Protein AF-A0AAV0F2N5-F1 (afdb_monomer)

Structure (mmCIF, N/CA/C/O backbone):
data_AF-A0AAV0F2N5-F1
#
_entry.id   AF-A0AAV0F2N5-F1
#
loop_
_atom_site.group_PDB
_atom_site.id
_atom_site.type_symbol
_atom_site.label_atom_id
_atom_site.label_alt_id
_atom_site.label_comp_id
_atom_site.label_asym_id
_atom_site.label_entity_id
_atom_site.label_seq_id
_atom_site.pdbx_PDB_ins_code
_atom_site.Cartn_x
_atom_site.Cartn_y
_atom_site.Cartn_z
_atom_site.occupancy
_atom_site.B_iso_or_equiv
_atom_site.auth_seq_id
_atom_site.auth_comp_id
_atom_site.auth_asym_id
_atom_site.auth_atom_id
_atom_site.pdbx_PDB_model_num
ATOM 1 N N . MET A 1 1 ? -23.973 -14.747 23.285 1.00 31.38 1 MET A N 1
ATOM 2 C CA . MET A 1 1 ? -24.236 -14.177 24.624 1.00 31.38 1 MET A CA 1
ATOM 3 C C . MET A 1 1 ? -24.373 -12.670 24.465 1.00 31.38 1 MET A C 1
ATOM 5 O O . MET A 1 1 ? -23.484 -12.065 23.882 1.00 31.38 1 MET A O 1
ATOM 9 N N . TYR A 1 2 ? -25.505 -12.085 24.864 1.00 28.89 2 TYR A N 1
ATOM 10 C CA . TYR A 1 2 ? -25.744 -10.640 24.770 1.00 28.89 2 TYR A CA 1
ATOM 11 C C . TYR A 1 2 ? -25.141 -9.953 26.000 1.00 28.89 2 TYR A C 1
ATOM 13 O O . TYR A 1 2 ? -25.656 -10.117 27.102 1.00 28.89 2 TYR A O 1
ATOM 21 N N . TYR A 1 3 ? -24.056 -9.198 25.829 1.00 32.59 3 TYR A N 1
ATOM 22 C CA . TYR A 1 3 ? -23.523 -8.345 26.891 1.00 32.59 3 TYR A CA 1
ATOM 23 C C . TYR A 1 3 ? -24.232 -6.991 26.832 1.00 32.59 3 TYR A C 1
ATOM 25 O O . TYR A 1 3 ? -23.901 -6.145 26.006 1.00 32.59 3 TYR A O 1
ATOM 33 N N . ASN A 1 4 ? -25.237 -6.808 27.687 1.00 35.31 4 ASN A N 1
ATOM 34 C CA . ASN A 1 4 ? -25.800 -5.496 27.990 1.00 35.31 4 ASN A CA 1
ATOM 35 C C . ASN A 1 4 ? -25.087 -4.953 29.230 1.00 35.31 4 ASN A C 1
ATOM 37 O O . ASN A 1 4 ? -25.303 -5.458 30.330 1.00 35.31 4 ASN A O 1
ATOM 41 N N . THR A 1 5 ? -24.260 -3.922 29.071 1.00 43.31 5 THR A N 1
ATOM 42 C CA . THR A 1 5 ? -23.718 -3.155 30.198 1.00 43.31 5 THR A CA 1
ATOM 43 C C . THR A 1 5 ? -24.236 -1.722 30.159 1.00 43.31 5 THR A C 1
ATOM 45 O O . THR A 1 5 ? -23.888 -0.916 29.301 1.00 43.31 5 THR A O 1
ATOM 48 N N . SER A 1 6 ? -25.143 -1.491 31.108 1.00 39.59 6 SER A N 1
ATOM 49 C CA . SER A 1 6 ? -25.582 -0.247 31.742 1.00 39.59 6 SER A CA 1
ATOM 50 C C . SER A 1 6 ? -25.021 1.082 31.214 1.00 39.59 6 SER A C 1
ATOM 52 O O . SER A 1 6 ? -23.840 1.418 31.299 1.00 39.59 6 SER A O 1
ATOM 54 N N . ASN A 1 7 ? -25.988 1.884 30.776 1.00 46.16 7 ASN A N 1
ATOM 55 C CA . ASN A 1 7 ? -25.926 3.272 30.358 1.00 46.16 7 ASN A CA 1
ATOM 56 C C . ASN A 1 7 ? -25.269 4.159 31.441 1.00 46.16 7 ASN A C 1
ATOM 58 O O . ASN A 1 7 ? -25.896 4.502 32.440 1.00 46.16 7 ASN A O 1
ATOM 62 N N . SER A 1 8 ? -24.004 4.543 31.262 1.00 43.34 8 SER A N 1
ATOM 63 C CA . SER A 1 8 ? -23.407 5.663 32.001 1.00 43.34 8 SER A CA 1
ATOM 64 C C . SER A 1 8 ? -22.513 6.478 31.068 1.00 43.34 8 SER A C 1
ATOM 66 O O . SER A 1 8 ? -21.747 5.915 30.288 1.00 43.34 8 SER A O 1
ATOM 68 N N . ALA A 1 9 ? -22.706 7.801 31.109 1.00 50.84 9 ALA A N 1
ATOM 69 C CA . ALA A 1 9 ? -22.245 8.820 30.164 1.00 50.84 9 ALA A CA 1
ATOM 70 C C . ALA A 1 9 ? -20.905 8.496 29.475 1.00 50.84 9 ALA A C 1
ATOM 72 O O . ALA A 1 9 ? -19.826 8.706 30.029 1.00 50.84 9 ALA A O 1
ATOM 73 N N . CYS A 1 10 ? -20.990 7.988 28.247 1.00 43.50 10 CYS A N 1
ATOM 74 C CA . CYS A 1 10 ? -19.844 7.640 27.420 1.00 43.50 10 CYS A CA 1
ATOM 75 C C . CYS A 1 10 ? -19.878 8.518 26.157 1.00 43.50 10 CYS A C 1
ATOM 77 O O . CYS A 1 10 ? -20.936 8.719 25.562 1.00 43.50 10 CYS A O 1
ATOM 79 N N . SER A 1 11 ? -18.741 9.127 25.813 1.00 49.44 11 SER A N 1
ATOM 80 C CA . SER A 1 11 ? -18.638 10.194 24.808 1.00 49.44 11 SER A CA 1
ATOM 81 C C . SER A 1 11 ? -19.068 9.725 23.412 1.00 49.44 11 SER A C 1
ATOM 83 O O . SER A 1 11 ? -18.770 8.600 23.014 1.00 49.44 11 SER A O 1
ATOM 85 N N . SER A 1 12 ? -19.679 10.626 22.632 1.00 49.00 12 SER A N 1
ATOM 86 C CA . SER A 1 12 ? -20.199 10.439 21.263 1.00 49.00 12 SER A CA 1
ATOM 87 C C . SER A 1 12 ? -19.147 10.122 20.185 1.00 49.00 12 SER A C 1
ATOM 89 O O . SER A 1 12 ? -19.408 10.301 18.993 1.00 49.00 12 SER A O 1
ATOM 91 N N . LYS A 1 13 ? -17.934 9.706 20.563 1.00 45.94 13 LYS A N 1
ATOM 92 C CA . LYS A 1 13 ? -16.862 9.370 19.624 1.00 45.94 13 LYS A CA 1
ATOM 93 C C . LYS A 1 13 ? -16.887 7.873 19.329 1.00 45.94 13 LYS A C 1
ATOM 95 O O . LYS A 1 13 ? -16.379 7.061 20.098 1.00 45.94 13 LYS A O 1
ATOM 100 N N . TRP A 1 14 ? -17.471 7.536 18.185 1.00 44.91 14 TRP A N 1
ATOM 101 C CA . TRP A 1 14 ? -17.672 6.165 17.723 1.00 44.91 14 TRP A CA 1
ATOM 102 C C . TRP A 1 14 ? -16.512 5.708 16.843 1.00 44.91 14 TRP A C 1
ATOM 104 O O . TRP A 1 14 ? -16.105 6.416 15.917 1.00 44.91 14 TRP A O 1
ATOM 114 N N . LYS A 1 15 ? -16.018 4.491 17.074 1.00 60.62 15 LYS A N 1
ATOM 115 C CA . LYS A 1 15 ? -15.136 3.804 16.124 1.00 60.62 15 LYS A CA 1
ATOM 116 C C . LYS A 1 15 ? -15.742 2.447 15.791 1.00 60.62 15 LYS A C 1
ATOM 118 O O . LYS A 1 15 ? -15.959 1.635 16.689 1.00 60.62 15 LYS A O 1
ATOM 123 N N . TYR A 1 16 ? -16.033 2.225 14.512 1.00 51.72 16 TYR A N 1
ATOM 124 C CA . TYR A 1 16 ? -16.569 0.965 14.007 1.00 51.72 16 TYR A CA 1
ATOM 125 C C . TYR A 1 16 ? -15.546 0.272 13.110 1.00 51.72 16 TYR A C 1
ATOM 127 O O . TYR A 1 16 ? -14.846 0.919 12.329 1.00 51.72 16 TYR A O 1
ATOM 135 N N . TYR A 1 17 ? -15.495 -1.052 13.202 1.00 66.31 17 TYR A N 1
ATOM 136 C CA . TYR A 1 17 ? -14.752 -1.903 12.280 1.00 66.31 17 TYR A CA 1
ATOM 137 C C . TYR A 1 17 ? -15.732 -2.875 11.638 1.00 66.31 17 TYR A C 1
ATOM 139 O O . TYR A 1 17 ? -16.568 -3.459 12.326 1.00 66.31 17 TYR A O 1
ATOM 147 N N . ASN A 1 18 ? -15.649 -3.022 10.321 1.00 65.81 18 ASN A N 1
ATOM 148 C CA . ASN A 1 18 ? -16.463 -3.949 9.551 1.00 65.81 18 ASN A CA 1
ATOM 149 C C . ASN A 1 18 ? -15.567 -4.809 8.661 1.00 65.81 18 ASN A C 1
ATOM 151 O O . ASN A 1 18 ? -14.427 -4.452 8.348 1.00 65.81 18 ASN A O 1
ATOM 155 N N . THR A 1 19 ? -16.097 -5.950 8.236 1.00 61.69 19 THR A N 1
ATOM 156 C CA . THR A 1 19 ? -15.550 -6.635 7.064 1.00 61.69 19 THR A CA 1
ATOM 157 C C . THR A 1 19 ? -15.843 -5.783 5.833 1.00 61.69 19 THR A C 1
ATOM 159 O O . THR A 1 19 ? -16.578 -4.803 5.919 1.00 61.69 19 THR A O 1
ATOM 162 N N . SER A 1 20 ? -15.245 -6.099 4.684 1.00 56.47 20 SER A N 1
ATOM 163 C CA . SER A 1 20 ? -15.373 -5.308 3.458 1.00 56.47 20 SER A CA 1
ATOM 164 C C . SER A 1 20 ? -16.838 -5.070 3.063 1.00 56.47 20 SER A C 1
ATOM 166 O O . SER A 1 20 ? -17.410 -5.844 2.303 1.00 56.47 20 SER A O 1
ATOM 168 N N . ASN A 1 21 ? -17.423 -3.981 3.559 1.00 46.66 21 ASN A N 1
ATOM 169 C CA . ASN A 1 21 ? -18.855 -3.751 3.501 1.00 46.66 21 ASN A CA 1
ATOM 170 C C . ASN A 1 21 ? -19.215 -3.033 2.197 1.00 46.66 21 ASN A C 1
ATOM 172 O O . ASN A 1 21 ? -18.554 -2.069 1.787 1.00 46.66 21 ASN A O 1
ATOM 176 N N . SER A 1 22 ? -20.243 -3.522 1.512 1.00 42.75 22 SER A N 1
ATOM 177 C CA . SER A 1 22 ? -20.828 -2.858 0.355 1.00 42.75 22 SER A CA 1
ATOM 178 C C . SER A 1 22 ? -21.694 -1.697 0.838 1.00 42.75 22 SER A C 1
ATOM 180 O O . SER A 1 22 ? -22.841 -1.891 1.224 1.00 42.75 22 SER A O 1
ATOM 182 N N . THR A 1 23 ? -21.190 -0.470 0.770 1.00 40.50 23 THR A N 1
ATOM 183 C CA . THR A 1 23 ? -22.070 0.699 0.666 1.00 40.50 23 THR A CA 1
ATOM 184 C C . THR A 1 23 ? -22.180 1.098 -0.800 1.00 40.50 23 THR A C 1
ATOM 186 O O . THR A 1 23 ? -21.688 2.133 -1.233 1.00 40.50 23 THR A O 1
ATOM 189 N N . CYS A 1 24 ? -22.829 0.249 -1.598 1.00 36.44 24 CYS A N 1
ATOM 190 C CA . CYS A 1 24 ? -23.551 0.726 -2.772 1.00 36.44 24 CYS A CA 1
ATOM 191 C C . CYS A 1 24 ? -24.990 1.018 -2.329 1.00 36.44 24 CYS A C 1
ATOM 193 O O . CYS A 1 24 ? -25.906 0.231 -2.544 1.00 36.44 24 CYS A O 1
ATOM 195 N N . GLY A 1 25 ? -25.191 2.157 -1.662 1.00 33.22 25 GLY A N 1
ATOM 196 C CA . GLY A 1 25 ? -26.532 2.727 -1.599 1.00 33.22 25 GLY A CA 1
ATOM 197 C C . GLY A 1 25 ? -26.927 3.088 -3.026 1.00 33.22 25 GLY A C 1
ATOM 198 O O . GLY A 1 25 ? -26.214 3.853 -3.677 1.00 33.22 25 GLY A O 1
ATOM 199 N N . ARG A 1 26 ? -28.008 2.494 -3.544 1.00 32.84 26 ARG A N 1
ATOM 200 C CA . ARG A 1 26 ? -28.635 2.981 -4.778 1.00 32.84 26 ARG A CA 1
ATOM 201 C C . ARG A 1 26 ? -28.897 4.481 -4.589 1.00 32.84 26 ARG A C 1
ATOM 203 O O . ARG A 1 26 ? -29.452 4.832 -3.546 1.00 32.84 26 ARG A O 1
ATOM 210 N N . PRO A 1 27 ? -28.520 5.373 -5.521 1.00 32.28 27 PRO A N 1
ATOM 211 C CA . PRO A 1 27 ? -29.061 6.718 -5.468 1.00 32.28 27 PRO A CA 1
ATOM 212 C C . PRO A 1 27 ? -30.575 6.589 -5.653 1.00 32.28 27 PRO A C 1
ATOM 214 O O . PRO A 1 27 ? -31.040 6.047 -6.656 1.00 32.28 27 PRO A O 1
ATOM 217 N N . TYR A 1 28 ? -31.329 7.024 -4.646 1.00 31.98 28 TYR A N 1
ATOM 218 C CA . TYR A 1 28 ? -32.739 7.346 -4.801 1.00 31.98 28 TYR A CA 1
ATOM 219 C C . TYR A 1 28 ? -32.837 8.319 -5.981 1.00 31.98 28 TYR A C 1
ATOM 221 O O . TYR A 1 28 ? -32.160 9.350 -5.994 1.00 31.98 28 TYR A O 1
ATOM 229 N N . GLN A 1 29 ? -33.566 7.924 -7.025 1.00 40.28 29 GLN A N 1
ATOM 230 C CA . GLN A 1 29 ? -33.727 8.735 -8.223 1.00 40.28 29 GLN A CA 1
ATOM 231 C C . GLN A 1 29 ? -34.483 10.007 -7.845 1.00 40.28 29 GLN A C 1
ATOM 233 O O . GLN A 1 29 ? -35.681 9.962 -7.591 1.00 40.28 29 GLN A O 1
ATOM 238 N N . HIS A 1 30 ? -33.791 11.144 -7.860 1.00 32.31 30 HIS A N 1
ATOM 239 C CA . HIS A 1 30 ? -34.428 12.400 -8.219 1.00 32.31 30 HIS A CA 1
ATOM 240 C C . HIS A 1 30 ? -34.017 12.743 -9.647 1.00 32.31 30 HIS A C 1
ATOM 242 O O . HIS A 1 30 ? -32.837 12.785 -9.992 1.00 32.31 30 HIS A O 1
ATOM 248 N N . VAL A 1 31 ? -35.043 12.888 -10.479 1.00 40.53 31 VAL A N 1
ATOM 249 C CA . VAL A 1 31 ? -34.988 13.262 -11.888 1.00 40.53 31 VAL A CA 1
ATOM 250 C C . VAL A 1 31 ? -34.363 14.654 -12.016 1.00 40.53 31 VAL A C 1
ATOM 252 O O . VAL A 1 31 ? -34.819 15.587 -11.363 1.00 40.53 31 VAL A O 1
ATOM 255 N N . GLY A 1 32 ? -33.354 14.790 -12.882 1.00 40.94 32 GLY A N 1
ATOM 256 C CA . GLY A 1 32 ? -32.856 16.084 -13.363 1.00 40.94 32 GLY A CA 1
ATOM 257 C C . GLY A 1 32 ? -31.346 16.296 -13.215 1.00 40.94 32 GLY A C 1
ATOM 258 O O . GLY A 1 32 ? -30.792 16.148 -12.135 1.00 40.94 32 GLY A O 1
ATOM 259 N N . ALA A 1 33 ? -30.721 16.722 -14.317 1.00 40.09 33 ALA A N 1
ATOM 260 C CA . ALA A 1 33 ? -29.313 17.094 -14.515 1.00 40.09 33 ALA A CA 1
ATOM 261 C C . ALA A 1 33 ? -28.302 15.943 -14.735 1.00 40.09 33 ALA A C 1
ATOM 263 O O . ALA A 1 33 ? -27.922 15.185 -13.840 1.00 40.09 33 ALA A O 1
ATOM 264 N N . SER A 1 34 ? -27.807 15.871 -15.975 1.00 49.28 34 SER A N 1
ATOM 265 C CA . SER A 1 34 ? -26.708 15.026 -16.447 1.00 49.28 34 SER A CA 1
ATOM 266 C C . SER A 1 34 ? -25.392 15.366 -15.736 1.00 49.28 34 SER A C 1
ATOM 268 O O . SER A 1 34 ? -24.585 16.158 -16.221 1.00 49.28 34 SER A O 1
ATOM 270 N N . SER A 1 35 ? -25.168 14.768 -14.568 1.00 54.59 35 SER A N 1
ATOM 271 C CA . SER A 1 35 ? -23.860 14.785 -13.910 1.00 54.59 35 SER A CA 1
ATOM 272 C C . SER A 1 35 ? -22.907 13.788 -14.589 1.00 54.59 35 SER A C 1
ATOM 274 O O . SER A 1 35 ? -23.356 12.736 -15.056 1.00 54.59 35 SER A O 1
ATOM 276 N N . PRO A 1 36 ? -21.591 14.081 -14.666 1.00 47.50 36 PRO A N 1
ATOM 277 C CA . PRO A 1 36 ? -20.625 13.160 -15.250 1.00 47.50 36 PRO A CA 1
ATOM 278 C C . PRO A 1 36 ? -20.712 11.828 -14.510 1.00 47.50 36 PRO A C 1
ATOM 280 O O . PRO A 1 36 ? -20.547 11.774 -13.289 1.00 47.50 36 PRO A O 1
ATOM 283 N N . THR A 1 37 ? -20.998 10.755 -15.251 1.00 53.56 37 THR A N 1
ATOM 284 C CA . THR A 1 37 ? -21.144 9.400 -14.716 1.00 53.56 37 THR A CA 1
ATOM 285 C C . THR A 1 37 ? -19.918 9.053 -13.880 1.00 53.56 37 THR A C 1
ATOM 287 O O . THR A 1 37 ? -18.842 8.758 -14.410 1.00 53.56 37 THR A O 1
ATOM 290 N N . LYS A 1 38 ? -20.064 9.109 -12.550 1.00 55.34 38 LYS A N 1
ATOM 291 C CA . LYS A 1 38 ? -19.033 8.651 -11.620 1.00 55.34 38 LYS A CA 1
ATOM 292 C C . LYS A 1 38 ? -18.766 7.194 -11.962 1.00 55.34 38 LYS A C 1
ATOM 294 O O . LYS A 1 38 ? -19.678 6.373 -11.939 1.00 55.34 38 LYS A O 1
ATOM 299 N N . ARG A 1 39 ? -17.518 6.873 -12.305 1.00 53.12 39 ARG A N 1
ATOM 300 C CA . ARG A 1 39 ? -17.106 5.503 -12.609 1.00 53.12 39 ARG A CA 1
ATOM 301 C C . ARG A 1 39 ? -17.292 4.664 -11.340 1.00 53.12 39 ARG A C 1
ATOM 303 O O . ARG A 1 39 ? -16.434 4.667 -10.458 1.00 53.12 39 ARG A O 1
ATOM 310 N N . CYS A 1 40 ? -18.437 3.998 -11.215 1.00 52.06 40 CYS A N 1
ATOM 311 C CA . CYS A 1 40 ? -18.724 3.125 -10.089 1.00 52.06 40 CYS A CA 1
ATOM 312 C C . CYS A 1 40 ? -17.792 1.920 -10.171 1.00 52.06 40 CYS A C 1
ATOM 314 O O . CYS A 1 40 ? -17.862 1.111 -11.094 1.00 52.06 40 CYS A O 1
ATOM 316 N N . ARG A 1 41 ? -16.882 1.807 -9.203 1.00 52.34 41 ARG A N 1
ATOM 317 C CA . ARG A 1 41 ? -16.081 0.598 -9.043 1.00 52.34 41 ARG A CA 1
ATOM 318 C C . ARG A 1 41 ? -17.039 -0.524 -8.657 1.00 52.34 41 ARG A C 1
ATOM 320 O O . ARG A 1 41 ?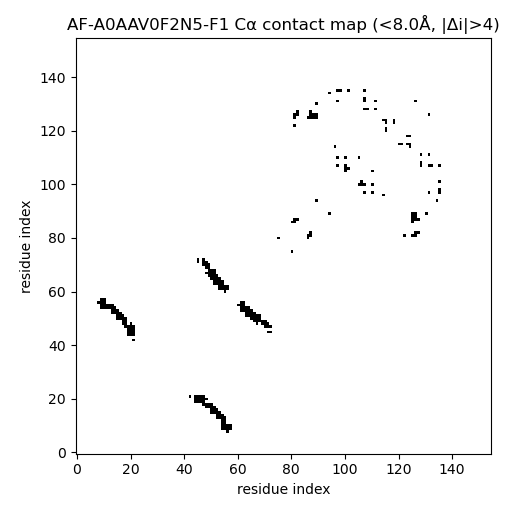 -17.605 -0.472 -7.568 1.00 52.34 41 ARG A O 1
ATOM 327 N N . VAL A 1 42 ? -17.197 -1.520 -9.528 1.00 47.53 42 VAL A N 1
ATOM 328 C CA . VAL A 1 42 ? -17.927 -2.752 -9.209 1.00 47.53 42 VAL A CA 1
ATOM 329 C C . VAL A 1 42 ? -17.280 -3.332 -7.956 1.00 47.53 42 VAL A C 1
ATOM 331 O O . VAL A 1 42 ? -16.092 -3.667 -7.944 1.00 47.53 42 VAL A O 1
ATOM 334 N N . SER A 1 43 ? -18.003 -3.304 -6.841 1.00 56.06 43 SER A N 1
ATOM 335 C CA . SER A 1 43 ? -17.474 -3.806 -5.586 1.00 56.06 43 SER A CA 1
ATOM 336 C C . SER A 1 43 ? -17.780 -5.291 -5.498 1.00 56.06 43 SER A C 1
ATOM 338 O O . SER A 1 43 ? -18.932 -5.648 -5.284 1.00 56.06 43 SER A O 1
ATOM 340 N N . ASN A 1 44 ? -16.752 -6.140 -5.539 1.00 56.66 44 ASN A N 1
ATOM 341 C CA . ASN A 1 44 ? -16.842 -7.558 -5.148 1.00 56.66 44 ASN A CA 1
ATOM 342 C C . ASN A 1 44 ? -17.038 -7.720 -3.623 1.00 56.66 44 ASN A C 1
ATOM 344 O O . ASN A 1 44 ? -16.537 -8.660 -3.014 1.00 56.66 44 ASN A O 1
ATOM 348 N N . ARG A 1 45 ? -17.668 -6.740 -2.970 1.00 64.12 45 ARG A N 1
ATOM 349 C CA . ARG A 1 45 ? -17.841 -6.697 -1.523 1.00 64.12 45 ARG A CA 1
ATOM 350 C C . ARG A 1 45 ? -19.101 -7.470 -1.176 1.00 64.12 45 ARG A C 1
ATOM 352 O O . ARG A 1 45 ? -20.191 -7.084 -1.580 1.00 64.12 45 ARG A O 1
ATOM 359 N N . ILE A 1 46 ? -18.914 -8.569 -0.456 1.00 66.69 46 ILE A N 1
ATOM 360 C CA . ILE A 1 46 ? -19.981 -9.395 0.097 1.00 66.69 46 ILE A CA 1
ATOM 361 C C . ILE A 1 46 ? -20.651 -8.531 1.165 1.00 66.69 46 ILE A C 1
ATOM 363 O O . ILE A 1 46 ? -19.956 -8.061 2.062 1.00 66.69 46 ILE A O 1
ATOM 367 N N . GLY A 1 47 ? -21.949 -8.244 1.037 1.00 75.94 47 GLY A N 1
ATOM 368 C CA . GLY A 1 47 ? -22.716 -7.384 1.950 1.00 75.94 47 GLY A CA 1
ATOM 369 C C . GLY A 1 47 ? -22.855 -7.985 3.350 1.00 75.94 47 GLY A C 1
ATOM 370 O O . GLY A 1 47 ? -23.940 -8.377 3.774 1.00 75.94 47 GLY A O 1
ATOM 371 N N . CYS A 1 48 ? -21.731 -8.136 4.036 1.00 82.50 48 CYS A N 1
ATOM 372 C CA . CYS A 1 48 ? -21.584 -8.768 5.328 1.00 82.50 48 CYS A CA 1
ATOM 373 C C . CYS A 1 48 ? -21.866 -7.748 6.426 1.00 82.50 48 CYS A C 1
ATOM 375 O O . CYS A 1 48 ? -21.358 -6.626 6.406 1.00 82.50 48 CYS A O 1
ATOM 377 N N . LYS A 1 49 ? -22.703 -8.144 7.385 1.00 83.75 49 LYS A N 1
ATOM 378 C CA . LYS A 1 49 ? -23.173 -7.266 8.463 1.00 83.75 49 LYS A CA 1
ATOM 379 C C . LYS A 1 49 ? -22.282 -7.305 9.709 1.00 83.75 49 LYS A C 1
ATOM 381 O O . LYS A 1 49 ? -22.583 -6.595 10.665 1.00 83.75 49 LYS A O 1
ATOM 386 N N . VAL A 1 50 ? -21.192 -8.081 9.685 1.00 86.19 50 VAL A N 1
ATOM 387 C CA . VAL A 1 50 ? 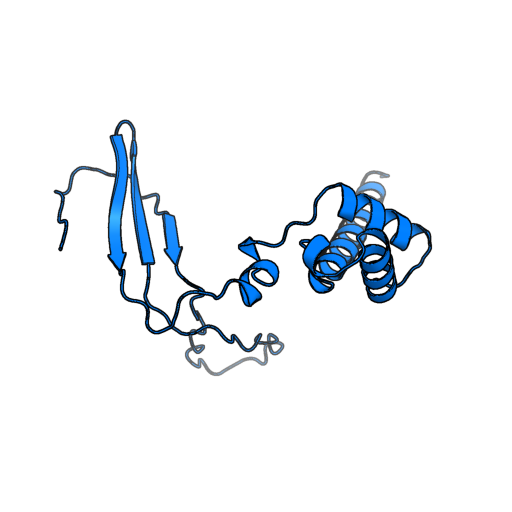-20.234 -8.165 10.793 1.00 86.19 50 VAL A CA 1
ATOM 388 C C . VAL A 1 50 ? -19.686 -6.794 11.129 1.00 86.19 50 VAL A C 1
ATOM 390 O O . VAL A 1 50 ? -19.188 -6.064 10.262 1.00 86.19 50 VAL A O 1
ATOM 393 N N . ARG A 1 51 ? -19.768 -6.460 12.413 1.00 86.44 51 ARG A N 1
ATOM 394 C CA . ARG A 1 51 ? -19.295 -5.189 12.940 1.00 86.44 51 ARG A CA 1
ATOM 395 C C . ARG A 1 51 ? -18.939 -5.308 14.408 1.00 86.44 51 ARG A C 1
ATOM 397 O O . ARG A 1 51 ? -19.617 -5.998 15.162 1.00 86.44 51 ARG A O 1
ATOM 404 N N . ILE A 1 52 ? -17.934 -4.549 14.813 1.00 89.00 52 ILE A N 1
ATOM 405 C CA . ILE A 1 52 ? -17.672 -4.250 16.216 1.00 89.00 52 ILE A CA 1
ATOM 406 C C . ILE A 1 52 ? -17.604 -2.734 16.391 1.00 89.00 52 ILE A C 1
ATOM 408 O O . ILE A 1 52 ? -16.938 -2.037 15.618 1.00 89.00 52 ILE A O 1
ATOM 412 N N . SER A 1 53 ? -18.330 -2.233 17.382 1.00 86.06 53 S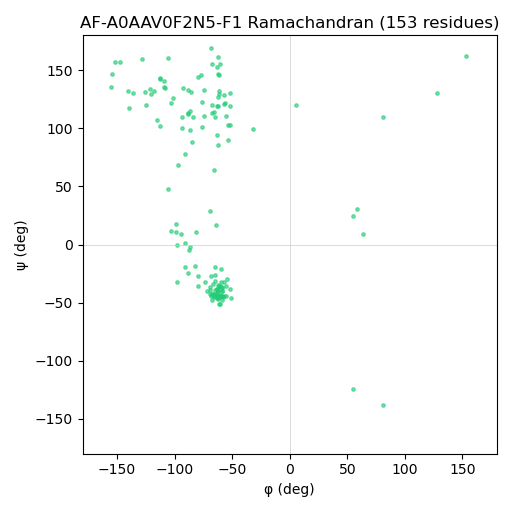ER A N 1
ATOM 413 C CA . SER A 1 53 ? -18.444 -0.814 17.706 1.00 86.06 53 SER A CA 1
ATOM 414 C C . SER A 1 53 ? -17.961 -0.577 19.126 1.00 86.06 53 SER A C 1
ATOM 416 O O . SER A 1 53 ? -18.422 -1.239 20.058 1.00 86.06 53 SER A O 1
ATOM 418 N N . PHE A 1 54 ? -17.068 0.396 19.283 1.00 86.94 54 PHE A N 1
ATOM 419 C CA . PHE A 1 54 ? -16.528 0.806 20.574 1.00 86.94 54 PHE A CA 1
ATOM 420 C C . PHE A 1 54 ? -16.995 2.213 20.935 1.00 86.94 54 PHE A C 1
ATOM 422 O O . PHE A 1 54 ? -17.014 3.099 20.074 1.00 86.94 54 PHE A O 1
ATOM 429 N N . ASN A 1 55 ? -17.260 2.415 22.223 1.00 85.31 55 ASN A N 1
ATOM 430 C CA . ASN A 1 55 ? -17.483 3.720 22.827 1.00 85.31 55 ASN A CA 1
ATOM 431 C C . ASN A 1 55 ? -16.295 4.079 23.710 1.00 85.31 55 ASN A C 1
ATOM 433 O O . ASN A 1 55 ? -15.806 3.245 24.473 1.00 85.31 55 ASN A O 1
ATOM 437 N N . PHE A 1 56 ? -15.832 5.322 23.614 1.00 84.75 56 PHE A N 1
ATOM 438 C CA . PHE A 1 56 ? -14.755 5.820 24.460 1.00 84.75 56 PHE A CA 1
ATOM 439 C C . PHE A 1 56 ? -15.313 6.413 25.760 1.00 84.75 56 PHE A C 1
ATOM 441 O O . PHE A 1 56 ? -15.960 7.464 25.752 1.00 84.75 56 PHE A O 1
ATOM 448 N N . CYS A 1 57 ? -15.034 5.755 26.884 1.00 85.69 57 CYS A N 1
ATOM 449 C CA . CYS A 1 57 ? -15.524 6.117 28.214 1.00 85.69 57 CYS A CA 1
ATOM 450 C C . CYS A 1 57 ? -14.411 6.745 29.076 1.00 85.69 57 CYS A C 1
ATOM 452 O O . CYS A 1 57 ? -14.203 6.377 30.236 1.00 85.69 57 CYS A O 1
ATOM 454 N N . GLY A 1 58 ? -13.677 7.709 28.507 1.00 82.56 58 GLY A N 1
ATOM 455 C CA . GLY A 1 58 ? -12.708 8.539 29.231 1.00 82.56 58 GLY A CA 1
ATOM 456 C C . GLY A 1 58 ? -11.655 7.721 29.988 1.00 82.56 58 GLY A C 1
ATOM 457 O O . GLY A 1 58 ? -10.981 6.876 29.402 1.00 82.56 58 GLY A O 1
ATOM 458 N N . ARG A 1 59 ? -11.532 7.946 31.309 1.00 80.00 59 ARG A N 1
ATOM 459 C CA . ARG A 1 59 ? -10.568 7.239 32.184 1.00 80.00 59 ARG A CA 1
ATOM 460 C C . ARG A 1 59 ? -10.753 5.719 32.223 1.00 80.00 59 ARG A C 1
ATOM 462 O O . ARG A 1 59 ? -9.815 5.022 32.584 1.00 80.00 59 ARG A O 1
ATOM 469 N N . ARG A 1 60 ? -11.935 5.204 31.866 1.00 81.69 60 ARG A N 1
ATOM 470 C CA . ARG A 1 60 ? -12.226 3.760 31.854 1.00 81.69 60 ARG A CA 1
ATOM 471 C C . ARG A 1 60 ? -11.836 3.075 30.538 1.00 81.69 60 ARG A C 1
ATOM 473 O O . ARG A 1 60 ? -11.982 1.865 30.426 1.00 81.69 60 ARG A O 1
ATOM 480 N N . GLY A 1 61 ? -11.336 3.820 29.550 1.00 85.25 61 GLY A N 1
ATOM 481 C CA . GLY A 1 61 ? -10.927 3.264 28.261 1.00 85.25 61 GLY A CA 1
ATOM 482 C C . GLY A 1 61 ? -12.104 3.051 27.307 1.00 85.25 61 GLY A C 1
ATOM 483 O O . GLY A 1 61 ? -12.958 3.927 27.174 1.00 85.25 61 GLY A O 1
ATOM 484 N N . TYR A 1 62 ? -12.126 1.920 26.598 1.00 87.38 62 TYR A N 1
ATOM 485 C CA . TYR A 1 62 ? -13.135 1.612 25.580 1.00 87.38 62 TYR A CA 1
ATOM 486 C C . TYR A 1 62 ? -14.105 0.531 26.058 1.00 87.38 62 TYR A C 1
ATOM 488 O O . TYR A 1 62 ? -13.676 -0.518 26.531 1.00 87.38 62 TYR A O 1
ATOM 496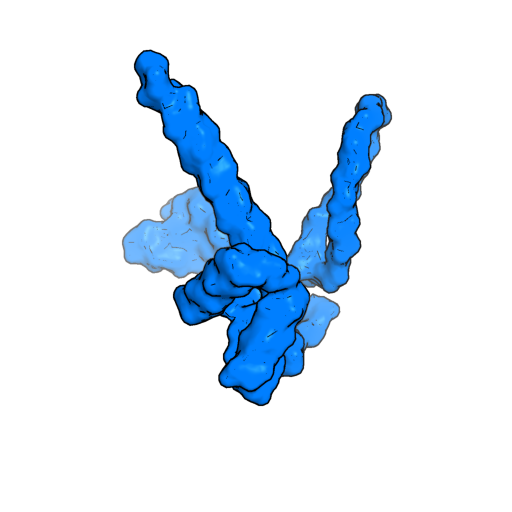 N N . SER A 1 63 ? -15.399 0.755 25.844 1.00 86.19 63 SER A N 1
ATOM 497 C CA . SER A 1 63 ? -16.455 -0.239 26.060 1.00 86.19 63 SER A CA 1
ATOM 498 C C . SER A 1 63 ? -17.017 -0.705 24.720 1.00 86.19 63 SER A C 1
ATOM 500 O O . SER A 1 63 ? -17.195 0.101 23.806 1.00 86.19 63 SER A O 1
ATOM 502 N N . ILE A 1 64 ? -17.314 -1.997 24.582 1.00 86.12 64 ILE A N 1
ATOM 503 C CA . ILE A 1 64 ? -17.978 -2.530 23.385 1.00 86.12 64 ILE A CA 1
ATOM 504 C C . ILE A 1 64 ? -19.462 -2.156 23.457 1.00 86.12 64 ILE A C 1
ATOM 506 O O . ILE A 1 64 ? -20.139 -2.492 24.421 1.00 86.12 64 ILE A O 1
ATOM 510 N N . PHE A 1 65 ? -19.960 -1.456 22.439 1.00 84.69 65 PHE A N 1
ATOM 511 C CA . PHE A 1 65 ? -21.359 -1.022 22.341 1.00 84.69 65 PHE A CA 1
ATOM 512 C C . PHE A 1 65 ? -22.207 -1.944 21.466 1.00 84.69 65 PHE A C 1
ATOM 514 O O . PHE A 1 65 ? -23.402 -2.108 21.685 1.00 84.69 65 PHE A O 1
ATOM 521 N N . GLY A 1 66 ? -21.597 -2.538 20.443 1.00 84.00 66 GLY A N 1
ATOM 522 C CA . GLY A 1 66 ? -22.295 -3.429 19.530 1.00 84.00 66 GLY A CA 1
ATOM 523 C C . GLY A 1 66 ? -21.329 -4.399 18.886 1.00 84.00 66 GLY A C 1
ATOM 524 O O . GLY A 1 66 ? -20.254 -3.998 18.439 1.00 84.00 66 GLY A O 1
ATOM 525 N N . PHE A 1 67 ? -21.725 -5.665 18.833 1.00 88.56 67 PHE A N 1
ATOM 526 C CA . PHE A 1 67 ? -20.940 -6.733 18.239 1.00 88.56 67 PHE A CA 1
ATOM 527 C C . PHE A 1 67 ? -21.854 -7.665 17.442 1.00 88.56 67 PHE A C 1
ATOM 529 O O . PHE A 1 67 ? -22.770 -8.266 17.995 1.00 88.56 67 PHE A O 1
ATOM 536 N N . GLU A 1 68 ? -21.613 -7.746 16.137 1.00 87.50 68 GLU A N 1
ATOM 537 C CA . GLU A 1 68 ? -22.217 -8.723 15.235 1.00 87.50 68 GLU A CA 1
ATOM 538 C C . GLU A 1 68 ? -21.097 -9.645 14.759 1.00 87.50 68 GLU A C 1
ATOM 540 O O . GLU A 1 68 ? -20.295 -9.257 13.911 1.00 87.50 68 GLU A O 1
ATOM 545 N N . GLU A 1 69 ? -21.026 -10.842 15.333 1.00 85.00 69 GLU A N 1
ATOM 546 C CA . GLU A 1 69 ? -19.966 -11.819 15.058 1.00 85.00 69 GLU A CA 1
ATOM 547 C C . GLU A 1 69 ? -20.197 -12.596 13.753 1.00 85.00 69 GLU A C 1
ATOM 549 O O . GLU A 1 69 ? -19.258 -13.067 13.113 1.00 85.00 69 GLU A O 1
ATOM 554 N N . ARG A 1 70 ? -21.460 -12.752 13.339 1.00 85.94 70 ARG A N 1
ATOM 555 C CA . ARG A 1 70 ? -21.845 -13.692 12.281 1.00 85.94 70 ARG A CA 1
ATOM 556 C C . ARG A 1 70 ? -21.458 -13.213 10.887 1.00 85.94 70 ARG A C 1
ATOM 558 O O . ARG A 1 70 ? -22.082 -12.315 10.322 1.00 85.94 70 ARG A O 1
ATOM 565 N N . HIS A 1 71 ? -20.489 -13.897 10.288 1.00 84.69 71 HIS A N 1
ATOM 566 C CA . HIS A 1 71 ? -20.126 -13.731 8.884 1.00 84.69 71 HIS A CA 1
ATOM 567 C C . HIS A 1 71 ? -21.085 -14.488 7.956 1.00 84.69 71 HIS A C 1
ATOM 569 O O . HIS A 1 71 ? -21.503 -15.602 8.251 1.00 84.69 71 HIS A O 1
ATOM 575 N N . ASN A 1 72 ? -21.373 -13.914 6.785 1.00 85.31 72 ASN A N 1
ATOM 576 C CA . ASN A 1 72 ? -22.062 -14.599 5.681 1.00 85.31 72 ASN A CA 1
ATOM 577 C C . ASN A 1 72 ? -21.089 -15.111 4.600 1.00 85.31 72 ASN A C 1
ATOM 579 O O . ASN A 1 72 ? -21.491 -15.372 3.470 1.00 85.31 72 ASN A O 1
ATOM 583 N N . HIS A 1 73 ? -19.801 -15.209 4.934 1.00 82.50 73 HIS A N 1
ATOM 584 C CA . HIS A 1 73 ? -18.727 -15.654 4.052 1.00 82.50 73 HIS A CA 1
ATOM 585 C C . HIS A 1 73 ? -17.596 -16.289 4.875 1.00 82.50 73 HIS A C 1
ATOM 587 O O . HIS A 1 73 ? -17.445 -15.954 6.053 1.00 82.50 73 HIS A O 1
ATOM 593 N N . PRO A 1 74 ? -16.759 -17.154 4.276 1.00 81.50 74 PRO A N 1
ATOM 594 C CA . PRO A 1 74 ? -15.560 -17.650 4.941 1.00 81.50 74 PRO A CA 1
ATOM 595 C C . PRO A 1 74 ? -14.580 -16.508 5.241 1.00 81.50 74 PRO A C 1
ATOM 597 O O . PRO A 1 74 ? -14.545 -15.487 4.543 1.00 81.50 74 PRO A O 1
ATOM 600 N N . MET A 1 75 ? -13.756 -16.678 6.276 1.00 81.81 75 MET A N 1
ATOM 601 C CA . MET A 1 75 ? -12.634 -15.771 6.518 1.00 81.81 75 MET A CA 1
ATOM 602 C C . MET A 1 75 ? -11.657 -15.793 5.335 1.00 81.81 75 MET A C 1
ATOM 604 O O . MET A 1 75 ? -11.596 -16.750 4.565 1.00 81.81 75 MET A O 1
ATOM 608 N N . SER A 1 76 ? -10.899 -14.708 5.168 1.00 80.56 76 SER A N 1
ATOM 609 C CA . SER A 1 76 ? -9.918 -14.616 4.085 1.00 80.56 76 SER A CA 1
ATOM 610 C C . SER A 1 76 ? -8.847 -15.694 4.232 1.00 80.56 76 SER A C 1
ATOM 612 O O . SER A 1 76 ? -8.206 -15.794 5.278 1.00 80.56 76 SER A O 1
ATOM 614 N N . SER A 1 77 ? -8.637 -16.464 3.166 1.00 83.19 77 SER A N 1
ATOM 615 C CA . SER A 1 77 ? -7.578 -17.467 3.105 1.00 83.19 77 SER A CA 1
ATOM 616 C C . SER A 1 77 ? -6.192 -16.823 3.090 1.00 83.19 77 SER A C 1
ATOM 618 O O . SER A 1 77 ? -6.022 -15.684 2.638 1.00 83.19 77 SER A O 1
ATOM 620 N N . ASP A 1 78 ? -5.183 -17.574 3.536 1.00 81.06 78 ASP A N 1
ATOM 621 C CA . ASP A 1 78 ? -3.788 -17.119 3.578 1.00 81.06 78 ASP A CA 1
ATOM 622 C C . ASP A 1 78 ? -3.259 -16.681 2.212 1.00 81.06 78 ASP A C 1
ATOM 624 O O . ASP A 1 78 ? -2.505 -15.718 2.119 1.00 81.06 78 ASP A O 1
ATOM 628 N N . LEU A 1 79 ? -3.739 -17.308 1.138 1.00 79.81 79 LEU A N 1
ATOM 629 C CA . LEU A 1 79 ? -3.355 -16.979 -0.235 1.00 79.81 79 LEU A CA 1
ATOM 630 C C . LEU A 1 79 ? -3.793 -15.569 -0.654 1.00 79.81 79 LEU A C 1
ATOM 632 O O . LEU A 1 79 ? -3.123 -14.917 -1.454 1.00 79.81 79 LEU A O 1
ATOM 636 N N . VAL A 1 80 ? -4.917 -15.082 -0.121 1.00 79.12 80 VAL A N 1
ATOM 637 C CA . VAL A 1 80 ? -5.466 -13.762 -0.466 1.00 79.12 80 VAL A CA 1
ATOM 638 C C . VAL A 1 80 ? -4.931 -12.677 0.469 1.00 79.12 80 VAL A C 1
ATOM 640 O O . VAL A 1 80 ? -4.935 -11.500 0.098 1.00 79.12 80 VAL A O 1
ATOM 643 N N . LYS A 1 81 ? -4.406 -13.041 1.650 1.00 81.69 81 LYS A N 1
ATOM 644 C CA . LYS A 1 81 ? -3.885 -12.084 2.640 1.00 81.69 81 LYS A CA 1
ATOM 645 C C . LYS A 1 81 ? -2.882 -11.083 2.045 1.00 81.69 81 LYS A C 1
ATOM 647 O O . LYS A 1 81 ? -3.099 -9.898 2.288 1.00 81.69 81 LYS A O 1
ATOM 652 N N . PRO A 1 82 ? -1.878 -11.462 1.231 1.00 77.50 82 PRO A N 1
ATOM 653 C CA . PRO A 1 82 ? -0.931 -10.503 0.645 1.00 77.50 82 PRO A CA 1
ATOM 654 C C . PRO A 1 82 ? -1.563 -9.510 -0.346 1.00 77.50 82 PRO A C 1
ATOM 656 O O . PRO A 1 82 ? -0.999 -8.459 -0.639 1.00 77.50 82 PRO A O 1
ATOM 659 N N . ILE A 1 83 ? -2.742 -9.831 -0.884 1.00 77.31 83 ILE A N 1
ATOM 660 C CA . ILE A 1 83 ? -3.460 -9.020 -1.879 1.00 77.31 83 ILE A CA 1
ATOM 661 C C . ILE A 1 83 ? -4.368 -7.991 -1.181 1.00 77.31 83 ILE A C 1
ATOM 663 O O . ILE A 1 83 ? -4.691 -6.932 -1.735 1.00 77.31 83 ILE A O 1
ATOM 667 N N . LEU A 1 84 ? -4.784 -8.265 0.060 1.00 82.00 84 LEU A N 1
ATOM 668 C CA . LEU A 1 84 ? -5.637 -7.369 0.834 1.00 82.00 84 LEU A CA 1
ATOM 669 C C . LEU A 1 84 ? -4.942 -6.028 1.065 1.00 82.00 84 LEU A C 1
ATOM 671 O O . LEU A 1 84 ? -3.802 -5.963 1.503 1.00 82.00 84 LEU A O 1
ATOM 675 N N . LYS A 1 85 ? -5.654 -4.922 0.813 1.00 82.06 85 LYS A N 1
ATOM 676 C CA . LYS A 1 85 ? -5.102 -3.564 0.970 1.00 82.06 85 LYS A CA 1
ATOM 677 C C . LYS A 1 85 ? -4.531 -3.305 2.369 1.00 82.06 85 LYS A C 1
ATOM 679 O O . LYS A 1 85 ? -3.537 -2.608 2.468 1.00 82.06 85 LYS A O 1
ATOM 684 N N . VAL A 1 86 ? -5.148 -3.861 3.412 1.00 81.12 86 VAL A N 1
ATOM 685 C CA . VAL A 1 86 ? -4.693 -3.703 4.804 1.00 81.12 86 VAL A CA 1
ATOM 686 C C . VAL A 1 86 ? -3.324 -4.343 5.062 1.00 81.12 86 VAL A C 1
ATOM 688 O O . VAL A 1 86 ? -2.590 -3.865 5.913 1.00 81.12 86 VAL A O 1
ATOM 691 N N . ASN A 1 87 ? -2.958 -5.364 4.284 1.00 81.75 87 ASN A N 1
ATOM 692 C CA . ASN A 1 87 ? -1.694 -6.085 4.423 1.00 81.75 87 ASN A CA 1
ATOM 693 C C . ASN A 1 87 ? -0.624 -5.604 3.433 1.00 81.75 87 ASN A C 1
ATOM 695 O O . ASN A 1 87 ? 0.476 -6.146 3.415 1.00 81.75 87 ASN A O 1
ATOM 699 N N . ARG A 1 88 ? -0.946 -4.620 2.582 1.00 88.12 88 ARG A N 1
ATOM 700 C CA . ARG A 1 88 ? -0.017 -4.047 1.604 1.00 88.12 88 ARG A CA 1
ATOM 701 C C . ARG A 1 88 ? 0.507 -2.719 2.125 1.00 88.12 88 ARG A C 1
ATOM 703 O O . ARG A 1 88 ? -0.282 -1.820 2.413 1.00 88.12 88 ARG A O 1
ATOM 710 N N . SER A 1 89 ? 1.824 -2.570 2.182 1.00 83.75 89 SER A N 1
ATOM 711 C CA . SER A 1 89 ? 2.478 -1.335 2.624 1.00 83.75 89 SER A CA 1
ATOM 712 C C . SER A 1 89 ? 3.634 -0.976 1.701 1.00 83.75 89 SER A C 1
ATOM 714 O O . SER A 1 89 ? 4.504 -1.801 1.432 1.00 83.75 89 SER A O 1
ATOM 716 N N . LEU A 1 90 ? 3.669 0.277 1.242 1.00 88.88 90 LEU A N 1
ATOM 717 C CA . LEU A 1 90 ? 4.814 0.824 0.515 1.00 88.88 90 LEU A CA 1
ATOM 718 C C . LEU A 1 90 ? 5.857 1.344 1.501 1.00 88.88 90 LEU A C 1
ATOM 720 O O . LEU A 1 90 ? 5.849 2.520 1.866 1.00 88.88 90 LEU A O 1
ATOM 724 N N . ASP A 1 91 ? 6.750 0.447 1.907 1.00 89.44 91 ASP A N 1
ATOM 725 C CA . ASP A 1 91 ? 7.910 0.804 2.722 1.00 89.44 91 ASP A CA 1
ATOM 726 C C . ASP A 1 91 ? 8.865 1.784 2.000 1.00 89.44 91 ASP A C 1
ATOM 728 O O . ASP A 1 91 ? 8.851 1.907 0.770 1.00 89.44 91 ASP A O 1
ATOM 732 N N . ILE A 1 92 ? 9.724 2.460 2.764 1.00 91.62 92 ILE A N 1
ATOM 733 C CA . ILE A 1 92 ? 10.737 3.414 2.294 1.00 91.62 92 ILE A CA 1
ATOM 734 C C . ILE A 1 92 ? 11.604 2.806 1.180 1.00 91.62 92 ILE A C 1
ATOM 736 O O . ILE A 1 92 ? 11.922 3.498 0.206 1.00 91.62 92 ILE A O 1
ATOM 740 N N . GLY A 1 93 ? 11.951 1.515 1.274 1.00 92.00 93 GLY A N 1
ATOM 741 C CA . GLY A 1 93 ? 12.694 0.815 0.220 1.00 92.00 93 GLY A CA 1
ATOM 742 C C . GLY A 1 93 ? 11.970 0.833 -1.133 1.00 92.00 93 GLY A C 1
ATOM 743 O O . GLY A 1 93 ? 12.566 1.169 -2.160 1.00 92.00 93 GLY A O 1
ATOM 744 N N . HIS A 1 94 ? 10.658 0.576 -1.130 1.00 93.06 94 HIS A N 1
ATOM 745 C CA . HIS A 1 94 ? 9.821 0.643 -2.331 1.00 93.06 94 HIS A CA 1
ATOM 746 C C . HIS A 1 94 ? 9.791 2.052 -2.912 1.00 93.06 94 HIS A C 1
ATOM 748 O O . HIS A 1 94 ? 9.940 2.234 -4.119 1.00 93.06 94 HIS A O 1
ATOM 754 N N . GLN A 1 95 ? 9.616 3.0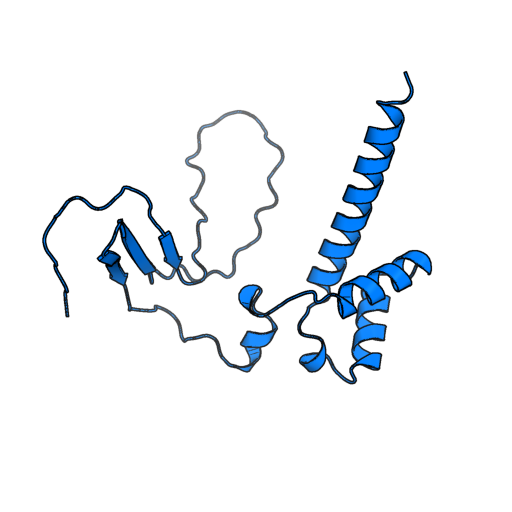57 -2.055 1.00 94.06 95 GLN A N 1
ATOM 755 C CA . GLN A 1 95 ? 9.504 4.452 -2.474 1.00 94.06 95 GLN A CA 1
ATOM 756 C C . GLN A 1 95 ? 10.785 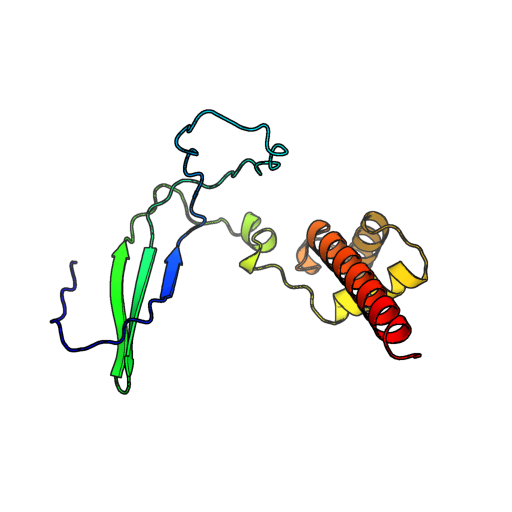4.936 -3.159 1.00 94.06 95 GLN A C 1
ATOM 758 O O . GLN A 1 95 ? 10.722 5.493 -4.258 1.00 94.06 95 GLN A O 1
ATOM 763 N N . LYS A 1 96 ? 11.951 4.657 -2.558 1.00 95.12 96 LYS A N 1
ATOM 764 C CA . LYS A 1 96 ? 13.263 4.980 -3.144 1.00 95.12 96 LYS A CA 1
ATOM 765 C C . LYS A 1 96 ? 13.454 4.297 -4.496 1.00 95.12 96 LYS A C 1
ATOM 767 O O . LYS A 1 96 ? 13.881 4.937 -5.456 1.00 95.12 96 LYS A O 1
ATOM 772 N N . PHE A 1 97 ? 13.087 3.021 -4.599 1.00 94.56 97 PHE A N 1
ATOM 773 C CA . PHE A 1 97 ? 13.185 2.288 -5.856 1.00 94.56 97 PHE A CA 1
ATOM 774 C C . PHE A 1 97 ? 12.282 2.883 -6.946 1.00 94.56 97 PHE A C 1
ATOM 776 O O . PHE A 1 97 ? 12.731 3.123 -8.068 1.00 94.56 97 PHE A O 1
ATOM 783 N N . ILE A 1 98 ? 11.024 3.197 -6.615 1.00 94.56 98 ILE A N 1
ATOM 784 C CA . ILE A 1 98 ? 10.081 3.813 -7.559 1.00 94.56 98 ILE A CA 1
ATOM 785 C C . ILE A 1 98 ? 10.567 5.199 -7.998 1.00 94.56 98 ILE A C 1
ATOM 787 O O . ILE A 1 98 ? 10.440 5.538 -9.177 1.00 94.56 98 ILE A O 1
ATOM 791 N N . LEU A 1 99 ? 11.152 5.984 -7.090 1.00 94.50 99 LEU A N 1
ATOM 792 C CA . LEU A 1 99 ? 11.745 7.280 -7.414 1.00 94.50 99 LEU A CA 1
ATOM 793 C C . LEU A 1 99 ? 12.896 7.128 -8.418 1.00 94.50 99 LEU A C 1
ATOM 795 O O . LEU A 1 99 ? 12.937 7.848 -9.413 1.00 94.50 99 LEU A O 1
ATOM 799 N N . ASN A 1 100 ? 13.790 6.161 -8.207 1.00 94.94 100 ASN A N 1
ATOM 800 C CA . ASN A 1 100 ? 14.893 5.885 -9.130 1.00 94.94 100 ASN A CA 1
ATOM 801 C C . ASN A 1 100 ? 14.380 5.435 -10.506 1.00 94.94 100 ASN A C 1
ATOM 803 O O . ASN A 1 100 ? 14.832 5.946 -11.530 1.00 94.94 100 ASN A O 1
ATOM 807 N N . CYS A 1 101 ? 13.363 4.568 -10.548 1.00 94.19 101 CYS A N 1
ATOM 808 C CA . CYS A 1 101 ? 12.678 4.222 -11.794 1.00 94.19 101 CYS A CA 1
ATOM 809 C C . CYS A 1 101 ? 12.069 5.451 -12.486 1.00 94.19 101 CYS A C 1
ATOM 811 O O . CYS A 1 101 ? 12.098 5.540 -13.712 1.00 94.19 101 CYS A O 1
ATOM 813 N N . ALA A 1 102 ? 11.478 6.377 -11.725 1.00 91.94 102 ALA A N 1
ATOM 814 C CA . ALA A 1 102 ? 10.880 7.590 -12.274 1.00 91.94 102 ALA A CA 1
ATOM 815 C C . ALA A 1 102 ? 11.943 8.513 -12.882 1.00 91.94 102 ALA A C 1
ATOM 817 O O . ALA A 1 102 ? 11.739 8.982 -13.999 1.00 91.94 102 ALA A O 1
ATOM 818 N N . LYS A 1 103 ? 13.086 8.689 -12.204 1.00 92.56 103 LYS A N 1
ATOM 819 C CA . LYS A 1 103 ? 14.250 9.427 -12.723 1.00 92.56 103 LYS A CA 1
ATOM 820 C C . LYS A 1 103 ? 14.785 8.818 -14.023 1.00 92.56 103 LYS A C 1
ATOM 822 O O . LYS A 1 103 ? 15.096 9.545 -14.954 1.00 92.56 103 LYS A O 1
ATOM 827 N N . ALA A 1 104 ? 14.818 7.489 -14.114 1.00 94.12 104 ALA A N 1
ATOM 828 C CA . ALA A 1 104 ? 15.244 6.759 -15.310 1.00 94.12 104 ALA A CA 1
ATOM 829 C C . ALA A 1 104 ? 14.147 6.619 -16.393 1.00 94.12 104 ALA A C 1
ATOM 831 O O . ALA A 1 104 ? 14.298 5.828 -17.322 1.00 94.12 104 ALA A O 1
ATOM 832 N N . ASN A 1 105 ? 13.014 7.326 -16.275 1.00 92.19 105 ASN A N 1
ATOM 833 C CA . ASN A 1 105 ? 11.871 7.243 -17.199 1.00 92.19 105 ASN A CA 1
ATOM 834 C C . ASN A 1 105 ? 11.299 5.824 -17.400 1.00 92.19 105 ASN A C 1
ATOM 836 O O . ASN A 1 105 ? 10.615 5.525 -18.383 1.00 92.19 105 ASN A O 1
ATOM 840 N N . ILE A 1 106 ? 11.501 4.934 -16.428 1.00 94.00 106 ILE A N 1
ATOM 841 C CA . ILE A 1 106 ? 10.999 3.565 -16.477 1.00 94.00 106 ILE A CA 1
ATOM 842 C C . ILE A 1 106 ? 9.485 3.563 -16.211 1.00 94.00 106 ILE A C 1
ATOM 844 O O . ILE A 1 106 ? 8.949 4.190 -15.284 1.00 94.00 106 ILE A O 1
ATOM 848 N N . SER A 1 107 ? 8.751 2.826 -17.049 1.00 92.94 107 SER A N 1
ATOM 849 C CA . SER A 1 107 ? 7.309 2.629 -16.864 1.00 92.94 107 SER A CA 1
ATOM 850 C C . SER A 1 107 ? 7.015 1.898 -15.547 1.00 92.94 107 SER A C 1
ATOM 852 O O . SER A 1 107 ? 7.760 1.009 -15.137 1.00 92.94 107 SER A O 1
ATOM 854 N N . THR A 1 108 ? 5.889 2.205 -14.901 1.00 92.31 108 THR A N 1
ATOM 855 C CA . THR A 1 108 ? 5.550 1.633 -13.586 1.00 92.31 108 THR A CA 1
ATOM 856 C C . THR A 1 108 ? 5.471 0.105 -13.602 1.00 92.31 108 THR A C 1
ATOM 858 O O . THR A 1 108 ? 5.892 -0.544 -12.652 1.00 92.31 108 THR A O 1
ATOM 861 N N . MET A 1 109 ? 4.975 -0.483 -14.696 1.00 93.69 109 MET A N 1
ATOM 862 C CA . MET A 1 109 ? 4.901 -1.941 -14.835 1.00 93.69 109 MET A CA 1
ATOM 863 C C . MET A 1 109 ? 6.283 -2.580 -14.986 1.00 93.69 109 MET A C 1
ATOM 865 O O . MET A 1 109 ? 6.518 -3.634 -14.403 1.00 93.69 109 MET A O 1
ATOM 869 N N . LYS A 1 110 ? 7.201 -1.943 -15.728 1.00 95.12 110 LYS A N 1
ATOM 870 C CA . LYS A 1 110 ? 8.596 -2.403 -15.823 1.00 95.12 110 LYS A CA 1
ATOM 871 C C . LYS A 1 110 ? 9.297 -2.282 -14.471 1.00 95.12 110 LYS A C 1
ATOM 873 O O . LYS A 1 110 ? 9.904 -3.245 -14.035 1.00 95.12 110 LYS A O 1
ATOM 878 N N . CYS A 1 111 ? 9.120 -1.162 -13.771 1.00 94.81 111 CYS A N 1
ATOM 879 C CA . CYS A 1 111 ? 9.662 -0.973 -12.425 1.00 94.81 111 CYS A CA 1
ATOM 880 C C . CYS A 1 111 ? 9.173 -2.065 -11.456 1.00 94.81 111 CYS A C 1
ATOM 882 O O . CYS A 1 111 ? 9.970 -2.667 -10.752 1.00 94.81 111 CYS A O 1
ATOM 884 N N . TYR A 1 112 ? 7.879 -2.400 -11.481 1.00 94.69 112 TYR A N 1
ATOM 885 C CA . TYR A 1 112 ? 7.334 -3.478 -10.651 1.00 94.69 112 TYR A CA 1
ATOM 886 C C . TYR A 1 112 ? 7.940 -4.856 -10.973 1.00 94.69 112 TYR A C 1
ATOM 888 O O . TYR A 1 112 ? 8.226 -5.626 -10.061 1.00 94.69 112 TYR A O 1
ATOM 896 N N . LYS A 1 113 ? 8.167 -5.166 -12.258 1.00 94.75 113 LYS A N 1
ATOM 897 C CA . LYS A 1 113 ? 8.850 -6.406 -12.673 1.00 94.75 113 LYS A CA 1
ATOM 898 C C . LYS A 1 113 ? 10.312 -6.430 -12.217 1.00 94.75 113 LYS A C 1
ATOM 900 O O . LYS A 1 113 ? 10.734 -7.418 -11.639 1.00 94.75 113 LYS A O 1
ATOM 905 N N . LEU A 1 114 ? 11.038 -5.326 -12.390 1.00 95.06 114 LEU A N 1
ATOM 906 C CA . LEU A 1 114 ? 12.424 -5.209 -11.930 1.00 95.06 114 LEU A CA 1
ATOM 907 C C . LEU A 1 114 ? 12.527 -5.380 -10.412 1.00 95.06 114 LEU A C 1
ATOM 909 O O . LEU A 1 114 ? 13.379 -6.122 -9.938 1.00 95.06 114 LEU A O 1
ATOM 913 N N . PHE A 1 115 ? 11.621 -4.755 -9.654 1.00 93.94 115 PHE A N 1
ATOM 914 C CA . PHE A 1 115 ? 11.590 -4.894 -8.201 1.00 93.94 115 PHE A CA 1
ATOM 915 C C . PHE A 1 115 ? 11.334 -6.342 -7.779 1.00 93.94 115 PHE A C 1
ATOM 917 O O . PHE A 1 115 ? 12.034 -6.865 -6.919 1.00 93.94 115 PHE A O 1
ATOM 924 N N . LYS A 1 116 ? 10.373 -7.010 -8.432 1.00 94.19 116 LYS A N 1
ATOM 925 C CA . LYS A 1 116 ? 10.093 -8.438 -8.237 1.00 94.19 116 LYS A CA 1
ATOM 926 C C . LYS A 1 116 ? 11.343 -9.291 -8.455 1.00 94.19 116 LYS A C 1
ATOM 928 O O . LYS A 1 116 ? 11.594 -10.188 -7.655 1.00 94.19 116 LYS A O 1
ATOM 933 N N . ASP A 1 117 ? 12.105 -9.023 -9.511 1.00 93.62 117 ASP A N 1
ATOM 934 C CA . ASP A 1 117 ? 13.323 -9.777 -9.808 1.00 93.62 117 ASP A CA 1
ATOM 935 C C . ASP A 1 117 ? 14.421 -9.489 -8.765 1.00 93.62 117 ASP A C 1
ATOM 937 O O . ASP A 1 117 ? 15.086 -10.419 -8.313 1.00 93.62 117 ASP A O 1
ATOM 941 N N . SER A 1 118 ? 14.532 -8.247 -8.274 1.00 91.19 118 SER A N 1
ATOM 942 C CA . SER A 1 118 ? 15.447 -7.883 -7.176 1.00 91.19 118 SER A CA 1
ATOM 943 C C . SER A 1 118 ? 15.119 -8.588 -5.854 1.00 91.19 118 SER A C 1
ATOM 945 O O . SER A 1 118 ? 16.030 -9.012 -5.148 1.00 91.19 118 SER A O 1
ATOM 947 N N . VAL A 1 119 ? 13.833 -8.755 -5.521 1.00 90.56 119 VAL A N 1
ATOM 948 C CA . VAL A 1 119 ? 13.391 -9.457 -4.295 1.00 90.56 119 VAL A CA 1
ATOM 949 C C . VAL A 1 119 ? 13.072 -10.943 -4.521 1.00 90.56 119 VAL A C 1
ATOM 951 O O . VAL A 1 119 ? 12.548 -11.620 -3.633 1.00 90.56 119 VAL A O 1
ATOM 954 N N . ARG A 1 120 ? 13.404 -11.470 -5.708 1.00 91.06 120 ARG A N 1
ATOM 955 C CA . ARG A 1 120 ? 13.288 -12.888 -6.092 1.00 91.06 120 ARG A CA 1
ATOM 956 C C . ARG A 1 120 ? 11.866 -13.468 -6.003 1.00 91.06 120 ARG A C 1
ATOM 958 O O . ARG A 1 120 ? 11.706 -14.661 -5.759 1.00 91.06 120 ARG A O 1
ATOM 965 N N . GLY A 1 121 ? 10.820 -12.665 -6.213 1.00 90.50 121 GLY A N 1
ATOM 966 C CA . GLY A 1 121 ? 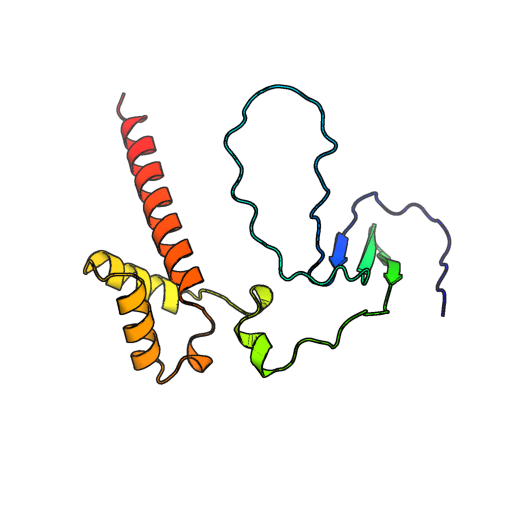9.437 -13.165 -6.244 1.00 90.50 121 GLY A CA 1
ATOM 967 C C . GLY A 1 121 ? 8.367 -12.145 -5.859 1.00 90.50 121 GLY A C 1
ATOM 968 O O . GLY A 1 121 ? 8.653 -11.135 -5.235 1.00 90.50 121 GLY A O 1
ATOM 969 N N . TYR A 1 122 ? 7.104 -12.414 -6.218 1.00 87.88 122 TYR A N 1
ATOM 970 C CA . TYR A 1 122 ? 5.975 -11.517 -5.908 1.00 87.88 122 TYR A CA 1
ATOM 971 C C . TYR A 1 122 ? 5.554 -11.543 -4.436 1.00 87.88 122 TYR A C 1
ATOM 973 O O . TYR A 1 122 ? 5.127 -10.518 -3.909 1.00 87.88 122 TYR A O 1
ATOM 981 N N . SER A 1 123 ? 5.694 -12.692 -3.771 1.00 85.06 123 SER A N 1
ATOM 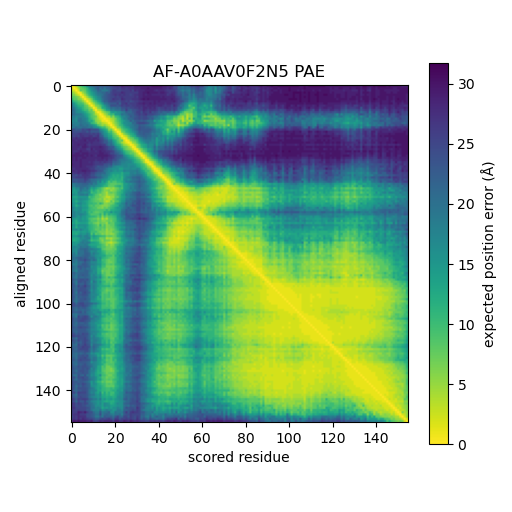982 C CA . SER A 1 123 ? 5.396 -12.857 -2.343 1.00 85.06 123 SER A CA 1
ATOM 983 C C . SER A 1 123 ? 6.245 -11.942 -1.461 1.00 85.06 123 SER A C 1
ATOM 985 O O . SER A 1 123 ? 5.769 -11.458 -0.441 1.00 85.06 123 SER A O 1
ATOM 987 N N . ASN A 1 124 ? 7.475 -11.657 -1.894 1.00 87.12 124 ASN A N 1
ATOM 988 C CA . ASN A 1 124 ? 8.472 -10.921 -1.118 1.00 87.12 124 ASN A CA 1
ATOM 989 C C . ASN A 1 124 ? 8.373 -9.399 -1.305 1.00 87.12 124 ASN A C 1
ATOM 991 O O . ASN A 1 124 ? 9.099 -8.653 -0.659 1.00 87.12 124 ASN A O 1
ATOM 995 N N . ILE A 1 125 ? 7.493 -8.924 -2.195 1.00 88.62 125 ILE A N 1
ATOM 996 C CA . ILE A 1 125 ? 7.321 -7.490 -2.462 1.00 88.62 125 ILE A CA 1
ATOM 997 C C . ILE A 1 125 ? 6.463 -6.835 -1.376 1.00 88.62 125 ILE A C 1
ATOM 999 O O . ILE A 1 125 ? 6.654 -5.672 -1.068 1.00 88.62 125 ILE A O 1
ATOM 1003 N N . GLY A 1 126 ? 5.452 -7.522 -0.831 1.00 86.88 126 GLY A N 1
ATOM 1004 C CA . GLY A 1 126 ? 4.530 -6.904 0.142 1.00 86.88 126 GLY A CA 1
ATOM 1005 C C . GLY A 1 126 ? 3.689 -5.737 -0.414 1.00 86.88 126 GLY A C 1
ATOM 1006 O O . GLY A 1 126 ? 2.990 -5.049 0.329 1.00 86.88 126 GLY A O 1
ATOM 1007 N N . ALA A 1 127 ? 3.728 -5.511 -1.730 1.00 88.94 127 ALA A N 1
ATOM 1008 C CA . ALA A 1 127 ? 2.988 -4.474 -2.437 1.00 88.94 127 ALA A CA 1
ATOM 1009 C C . ALA A 1 127 ? 2.595 -4.940 -3.848 1.00 88.94 127 ALA A C 1
ATOM 1011 O O . ALA A 1 127 ? 3.212 -5.824 -4.453 1.00 88.94 127 ALA A O 1
ATOM 1012 N N . MET A 1 128 ? 1.552 -4.328 -4.406 1.00 90.19 128 MET A N 1
ATOM 1013 C CA . MET A 1 128 ? 1.066 -4.631 -5.751 1.00 90.19 128 MET A CA 1
ATOM 1014 C C . MET A 1 128 ? 1.431 -3.535 -6.748 1.00 90.19 128 MET A C 1
ATOM 1016 O O . MET A 1 128 ? 1.627 -2.369 -6.408 1.00 90.19 128 MET A O 1
ATOM 1020 N N . SER A 1 129 ? 1.395 -3.890 -8.032 1.00 90.56 129 SER A N 1
ATOM 1021 C CA . SER A 1 129 ? 1.592 -2.947 -9.139 1.00 90.56 129 SER A CA 1
ATOM 1022 C C . SER A 1 129 ? 0.656 -1.730 -9.092 1.00 90.56 129 SER A C 1
ATOM 1024 O O . SER A 1 129 ? 1.021 -0.649 -9.554 1.00 90.56 129 SER A O 1
ATOM 1026 N N . VAL A 1 130 ? -0.550 -1.878 -8.528 1.00 90.06 130 VAL A N 1
ATOM 1027 C CA . VAL A 1 130 ? -1.489 -0.764 -8.328 1.00 90.06 130 VAL A CA 1
ATOM 1028 C C . VAL A 1 130 ? -0.970 0.253 -7.315 1.00 90.06 130 VAL A C 1
ATOM 1030 O O . VAL A 1 130 ? -1.175 1.444 -7.520 1.00 90.06 130 VAL A O 1
ATOM 1033 N N . ASP A 1 131 ? -0.248 -0.186 -6.286 1.00 91.38 131 ASP A N 1
ATOM 1034 C CA . ASP A 1 131 ? 0.304 0.699 -5.260 1.00 91.38 131 ASP A CA 1
ATOM 1035 C C . ASP A 1 131 ? 1.461 1.517 -5.851 1.00 91.38 131 ASP A C 1
ATOM 1037 O O . ASP A 1 131 ? 1.511 2.731 -5.685 1.00 91.38 131 ASP A O 1
ATOM 1041 N N . PHE A 1 132 ? 2.303 0.890 -6.681 1.00 92.56 132 PHE A N 1
ATOM 1042 C CA . PHE A 1 132 ? 3.354 1.576 -7.444 1.00 92.56 132 PHE A CA 1
ATOM 1043 C C . PHE A 1 132 ? 2.774 2.654 -8.379 1.00 92.56 132 PHE A C 1
ATOM 1045 O O . PHE A 1 132 ? 3.366 3.720 -8.562 1.00 92.56 132 PHE A O 1
ATOM 1052 N N . LYS A 1 133 ? 1.609 2.391 -8.991 1.00 91.94 133 LYS A N 1
ATOM 1053 C CA . LYS A 1 133 ? 0.907 3.367 -9.845 1.00 91.94 133 LYS A CA 1
ATOM 1054 C C . LYS A 1 133 ? 0.364 4.538 -9.037 1.00 91.94 133 LYS A C 1
ATOM 1056 O O . LYS A 1 133 ? 0.508 5.672 -9.487 1.00 91.94 133 LYS A O 1
ATOM 1061 N N . ILE A 1 134 ? -0.244 4.260 -7.884 1.00 91.31 134 ILE A N 1
ATOM 1062 C CA . ILE A 1 134 ? -0.767 5.287 -6.977 1.00 91.31 134 ILE A CA 1
ATOM 1063 C C . ILE A 1 134 ? 0.384 6.173 -6.497 1.00 91.31 134 ILE A C 1
ATOM 1065 O O . ILE A 1 134 ? 0.349 7.370 -6.739 1.00 91.31 134 ILE A O 1
ATOM 1069 N N . PHE A 1 135 ? 1.468 5.588 -5.987 1.00 92.44 135 PHE A N 1
ATOM 1070 C CA . PHE A 1 135 ? 2.622 6.351 -5.509 1.00 92.44 135 PHE A CA 1
ATOM 1071 C C . PHE A 1 135 ? 3.264 7.218 -6.597 1.00 92.44 135 PHE A C 1
ATOM 1073 O O . PHE A 1 135 ? 3.541 8.393 -6.376 1.00 92.44 135 PHE A O 1
ATOM 1080 N N . LYS A 1 136 ? 3.456 6.683 -7.813 1.00 90.94 136 LYS A N 1
ATOM 1081 C CA . LYS A 1 136 ? 3.981 7.483 -8.933 1.00 90.94 136 LYS A CA 1
ATOM 1082 C C . LYS A 1 136 ? 3.057 8.655 -9.283 1.00 90.94 136 LYS A C 1
ATOM 1084 O O . LYS A 1 136 ? 3.543 9.704 -9.699 1.00 90.94 136 LYS A O 1
ATOM 1089 N N . LYS A 1 137 ? 1.738 8.473 -9.170 1.00 92.56 137 LYS A N 1
ATOM 1090 C CA . LYS A 1 137 ? 0.763 9.546 -9.386 1.00 92.56 137 LYS A CA 1
ATOM 1091 C C . LYS A 1 137 ? 0.874 10.599 -8.284 1.00 92.56 137 LYS A C 1
ATOM 1093 O O . LYS A 1 137 ? 0.981 11.774 -8.612 1.00 92.56 137 LYS A O 1
ATOM 1098 N N . ASP A 1 138 ? 0.912 10.173 -7.028 1.00 92.00 138 ASP A N 1
ATOM 1099 C CA . ASP A 1 138 ? 0.998 11.069 -5.874 1.00 92.00 138 ASP A CA 1
ATOM 1100 C C . ASP A 1 138 ? 2.294 11.887 -5.906 1.00 92.00 138 ASP A C 1
ATOM 1102 O O . ASP A 1 138 ? 2.258 13.096 -5.703 1.00 92.00 138 ASP A O 1
ATOM 1106 N N . LEU A 1 139 ? 3.416 11.271 -6.295 1.00 91.19 139 LEU A N 1
ATOM 1107 C CA 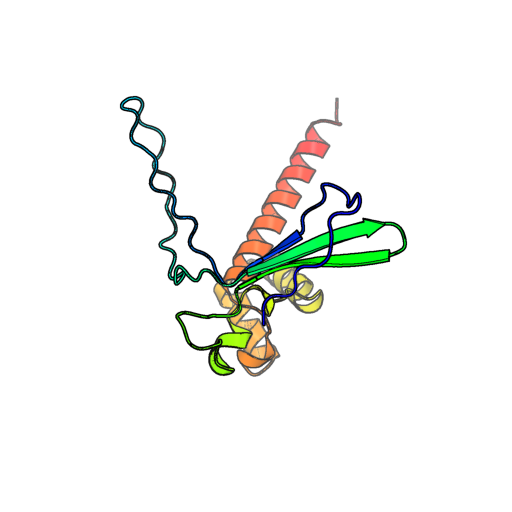. LEU A 1 139 ? 4.686 11.964 -6.521 1.00 91.19 139 LEU A CA 1
ATOM 1108 C C . LEU A 1 139 ? 4.561 13.077 -7.573 1.00 91.19 139 LEU A C 1
ATOM 1110 O O . LEU A 1 139 ? 5.059 14.180 -7.370 1.00 91.19 139 LEU A O 1
ATOM 1114 N N . LYS A 1 140 ? 3.887 12.810 -8.699 1.00 90.06 140 LYS A N 1
ATOM 1115 C CA . LYS A 1 140 ? 3.667 13.827 -9.739 1.00 90.06 140 LYS A CA 1
ATOM 1116 C C . LYS A 1 140 ? 2.781 14.965 -9.246 1.00 90.06 140 LYS A C 1
ATOM 1118 O O . LYS A 1 140 ? 3.061 16.119 -9.546 1.00 90.06 140 LYS A O 1
ATOM 1123 N N . THR A 1 141 ? 1.715 14.642 -8.517 1.00 93.19 141 THR A N 1
ATOM 1124 C CA . THR A 1 141 ? 0.814 15.647 -7.942 1.00 93.19 141 THR A CA 1
ATOM 1125 C C . THR A 1 141 ? 1.532 16.504 -6.904 1.00 93.19 141 THR A C 1
ATOM 1127 O O . THR A 1 141 ? 1.332 17.713 -6.891 1.00 93.19 141 THR A O 1
ATOM 1130 N N . TYR A 1 142 ? 2.403 15.904 -6.092 1.00 91.94 142 TYR A N 1
ATOM 1131 C CA . TYR A 1 142 ? 3.237 16.626 -5.138 1.00 91.94 142 TYR A CA 1
ATOM 1132 C C . TYR A 1 142 ? 4.161 17.630 -5.838 1.00 91.94 142 TYR A C 1
ATOM 1134 O O . TYR A 1 142 ? 4.124 18.809 -5.505 1.00 91.94 142 TYR A O 1
ATOM 1142 N N . ILE A 1 143 ? 4.916 17.193 -6.854 1.00 89.94 143 ILE A N 1
ATOM 1143 C CA . ILE A 1 143 ? 5.815 18.077 -7.619 1.00 89.94 143 ILE A CA 1
ATOM 1144 C C . ILE A 1 143 ? 5.030 19.224 -8.266 1.00 89.94 143 ILE A C 1
ATOM 1146 O O . ILE A 1 143 ? 5.394 20.380 -8.100 1.00 89.94 143 ILE A O 1
ATOM 1150 N N . ALA A 1 144 ? 3.908 18.922 -8.926 1.00 90.19 144 ALA A N 1
ATOM 1151 C CA . ALA A 1 144 ? 3.074 19.946 -9.552 1.00 90.19 144 ALA A CA 1
ATOM 1152 C C . ALA A 1 144 ? 2.528 20.971 -8.540 1.00 90.19 144 ALA A C 1
ATOM 1154 O O . ALA A 1 144 ? 2.414 22.150 -8.862 1.00 90.19 144 ALA A O 1
ATOM 1155 N N . GLY A 1 145 ? 2.196 20.531 -7.322 1.00 89.88 145 GLY A N 1
ATOM 1156 C CA . GLY A 1 145 ? 1.773 21.420 -6.240 1.00 89.88 145 GLY A CA 1
ATOM 1157 C C . GLY A 1 145 ? 2.900 22.332 -5.753 1.00 89.88 145 GLY A C 1
ATOM 1158 O O . GLY A 1 145 ? 2.675 23.526 -5.579 1.00 89.88 145 GLY A O 1
ATOM 1159 N N . VAL A 1 146 ? 4.112 21.794 -5.591 1.00 89.06 146 VAL A N 1
ATOM 1160 C CA . VAL A 1 146 ? 5.302 22.578 -5.217 1.00 89.06 146 VAL A CA 1
ATOM 1161 C C . VAL A 1 146 ? 5.639 23.606 -6.301 1.00 89.06 146 VAL A C 1
ATOM 1163 O O . VAL A 1 146 ? 5.836 24.777 -5.988 1.00 89.06 146 VAL A O 1
ATOM 1166 N N . ASP A 1 147 ? 5.621 23.207 -7.574 1.00 88.06 147 ASP A N 1
ATOM 1167 C CA . ASP A 1 147 ? 5.867 24.108 -8.707 1.00 88.06 147 ASP A CA 1
ATOM 1168 C C . ASP A 1 147 ? 4.820 25.228 -8.801 1.00 88.06 147 ASP A C 1
ATOM 1170 O O . ASP A 1 147 ? 5.138 26.351 -9.200 1.00 88.06 147 ASP A O 1
ATOM 1174 N N . ALA A 1 148 ? 3.564 24.925 -8.454 1.00 86.06 148 ALA A N 1
ATOM 1175 C CA . ALA A 1 148 ? 2.492 25.911 -8.393 1.00 86.06 148 ALA A CA 1
ATOM 1176 C C . ALA A 1 148 ? 2.698 26.887 -7.228 1.00 86.06 148 ALA A C 1
ATOM 1178 O O . ALA A 1 148 ? 2.551 28.090 -7.418 1.00 86.06 148 ALA A O 1
ATOM 1179 N N . GLN A 1 149 ? 3.089 26.392 -6.051 1.00 84.19 149 GLN A N 1
ATOM 1180 C CA . GLN A 1 149 ? 3.354 27.232 -4.885 1.00 84.19 149 GLN A CA 1
ATOM 1181 C C . GLN A 1 149 ? 4.547 28.166 -5.114 1.00 84.19 149 GLN A C 1
ATOM 1183 O O . GLN A 1 149 ? 4.438 29.350 -4.817 1.00 84.19 149 GLN A O 1
ATOM 1188 N N . MET A 1 150 ? 5.649 27.673 -5.694 1.00 83.69 150 MET A N 1
ATOM 1189 C CA . MET A 1 150 ? 6.810 28.523 -5.992 1.00 83.69 150 MET A CA 1
ATOM 1190 C C . MET A 1 150 ? 6.470 29.654 -6.967 1.00 83.69 150 MET A C 1
ATOM 1192 O O . MET A 1 150 ? 6.968 30.764 -6.803 1.00 83.69 150 MET A O 1
ATOM 1196 N N . ARG A 1 151 ? 5.592 29.395 -7.948 1.00 71.31 151 ARG A N 1
ATOM 1197 C CA . ARG A 1 151 ? 5.082 30.427 -8.865 1.00 71.31 151 ARG A CA 1
ATOM 1198 C C . ARG A 1 151 ? 4.179 31.460 -8.192 1.00 71.31 151 ARG A C 1
ATOM 1200 O O . ARG A 1 151 ? 4.090 32.565 -8.695 1.00 71.31 151 ARG A O 1
ATOM 1207 N N . MET A 1 152 ? 3.494 31.110 -7.103 1.00 71.69 152 MET A N 1
ATOM 1208 C CA . MET A 1 152 ? 2.613 32.036 -6.375 1.00 71.69 152 MET A CA 1
ATOM 1209 C C . MET A 1 152 ? 3.369 32.945 -5.397 1.00 71.69 152 MET A C 1
ATOM 1211 O O . MET A 1 152 ? 2.815 33.940 -4.954 1.00 71.69 152 MET A O 1
ATOM 1215 N N . THR A 1 153 ? 4.600 32.597 -5.012 1.00 70.25 153 THR A N 1
ATOM 1216 C CA . THR A 1 153 ? 5.398 33.348 -4.025 1.00 70.25 153 THR A CA 1
ATOM 1217 C C . THR A 1 153 ? 6.500 34.203 -4.658 1.00 70.25 153 THR A C 1
ATOM 1219 O O . THR A 1 153 ? 7.408 34.624 -3.948 1.00 70.25 153 THR A O 1
ATOM 1222 N N . SER A 1 154 ? 6.489 34.380 -5.984 1.00 63.97 154 SER A N 1
ATOM 1223 C CA . SER A 1 154 ? 7.496 35.158 -6.728 1.00 63.97 154 SER A CA 1
ATOM 1224 C C . SER A 1 154 ? 7.053 36.592 -7.076 1.00 63.97 154 SER A C 1
ATOM 1226 O O . SER A 1 154 ? 7.757 37.245 -7.844 1.00 63.97 154 SER A O 1
ATOM 1228 N N . ASP A 1 155 ? 5.934 37.060 -6.508 1.00 51.62 155 ASP A N 1
ATOM 1229 C CA . ASP A 1 155 ? 5.368 38.408 -6.689 1.00 51.62 155 ASP A CA 1
ATOM 1230 C C . ASP A 1 155 ? 5.742 39.362 -5.540 1.00 51.62 155 ASP A C 1
ATOM 1232 O O . ASP A 1 155 ? 5.714 38.919 -4.365 1.00 51.62 155 ASP A O 1
#

Radius of gyration: 22.63 Å; Cα contacts (8 Å, |Δi|>4): 140; chains: 1; bounding box: 50×56×49 Å

Organism: NCBI:txid186058

Foldseek 3Di:
DDDDDDDDDFDPDKDKDDAQADPPPPPPDDDDDDDPPDPDDPDPRDHWPFMWMWTQRPPVGIDTPDGDPDGPDDDDDPVCQLVDPVQADCDPVNLVLLVVCVVVVHDLVRSVVVVCVVQVHDVRNSHDSVVSVVSVVVVVVVVVVVVVVVVVPPD

Solvent-accessible surface area (backbone atoms only — not comparable to full-atom values): 9860 Å² total; per-residue (Å²): 134,88,85,84,80,80,95,64,97,52,52,94,58,75,50,77,49,64,56,70,56,55,83,74,73,75,78,79,86,71,88,79,80,94,65,83,79,72,84,74,75,85,69,93,39,60,80,41,76,26,32,42,30,37,34,40,40,69,97,77,41,72,43,82,75,46,76,41,84,67,66,86,62,81,79,85,51,79,86,51,45,66,72,37,69,91,60,37,55,85,47,71,69,54,52,54,51,52,50,53,29,53,76,68,69,48,52,64,70,58,45,47,50,52,50,26,61,76,55,73,33,70,84,67,56,41,53,52,70,67,54,55,48,50,50,57,48,52,53,51,53,50,51,55,49,51,58,51,51,58,66,70,70,73,120

pLDDT: mean 75.13, std 20.15, range [28.89, 95.12]

Secondary structure (DSSP, 8-state):
----------EEEEEEEESS----PPPP----------------------EEEEEE-GGG-EEEEEEE---SSPPPPTTTGGGSGGG----HHHHHHHHHHHHTT--HHHHHHHHHHHTTSSTTT-S-HHHHHHHHHHHHHHHHHHHHHHHHS--

Sequence (155 aa):
MYYNTSNSACSSKWKYYNTSNSTCGRPYQHVGASSPTKRCRVSNRIGCKVRISFNFCGRRGYSIFGFEERHNHPMSSDLVKPILKVNRSLDIGHQKFILNCAKANISTMKCYKLFKDSVRGYSNIGAMSVDFKIFKKDLKTYIAGVDAQMRMTSD

Mean predicted aligned error: 13.71 Å